Protein AF-A0A5C9B935-F1 (afdb_monomer_lite)

Structure (mmCIF, N/CA/C/O backbone):
data_AF-A0A5C9B935-F1
#
_entry.id   AF-A0A5C9B935-F1
#
loop_
_atom_site.group_PDB
_atom_site.id
_atom_site.type_symbol
_atom_site.label_atom_id
_atom_site.label_alt_id
_atom_site.label_comp_id
_atom_site.label_asym_id
_atom_site.label_entity_id
_atom_site.label_seq_id
_atom_site.pdbx_PDB_ins_code
_atom_site.Cartn_x
_atom_site.Cartn_y
_atom_site.Cartn_z
_atom_site.occupancy
_atom_site.B_iso_or_equiv
_atom_site.auth_seq_id
_atom_site.auth_comp_id
_atom_site.auth_asym_id
_atom_site.auth_atom_id
_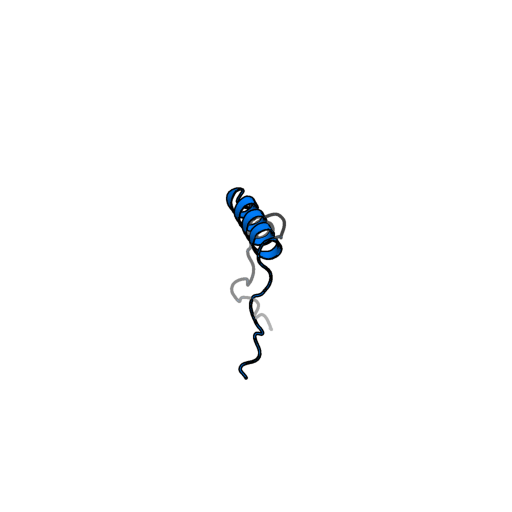atom_site.pdbx_PDB_model_num
ATOM 1 N N . MET A 1 1 ? 12.623 -26.929 -38.408 1.00 49.72 1 MET A N 1
ATOM 2 C CA . MET A 1 1 ? 13.140 -25.709 -37.743 1.00 49.72 1 MET A CA 1
ATOM 3 C C . MET A 1 1 ? 12.158 -25.264 -36.666 1.00 49.72 1 MET A C 1
ATOM 5 O O . MET A 1 1 ? 11.123 -24.691 -36.976 1.00 49.72 1 MET A O 1
ATOM 9 N N . ASN A 1 2 ? 12.459 -25.578 -35.403 1.00 66.56 2 ASN A N 1
ATOM 10 C CA . ASN A 1 2 ? 11.655 -25.175 -34.247 1.00 66.56 2 ASN A CA 1
ATOM 11 C C . ASN A 1 2 ? 11.936 -23.712 -33.886 1.00 66.56 2 ASN A C 1
ATOM 13 O O . ASN A 1 2 ? 12.923 -23.436 -33.210 1.00 66.56 2 ASN A O 1
ATOM 17 N N . LYS A 1 3 ? 11.062 -22.782 -34.287 1.00 62.53 3 LYS A N 1
ATOM 18 C CA . LYS A 1 3 ? 10.955 -21.456 -33.654 1.00 62.53 3 LYS A CA 1
ATOM 19 C C . LYS A 1 3 ? 9.496 -20.998 -33.599 1.00 62.53 3 LYS A C 1
ATOM 21 O O . LYS A 1 3 ? 9.064 -20.166 -34.383 1.00 62.53 3 LYS A O 1
ATOM 26 N N . ARG A 1 4 ? 8.737 -21.504 -32.623 1.00 61.31 4 ARG A N 1
ATOM 27 C CA . ARG A 1 4 ? 7.574 -20.779 -32.081 1.00 61.31 4 ARG A CA 1
ATOM 28 C C . ARG A 1 4 ? 8.049 -19.999 -30.857 1.00 61.31 4 ARG A C 1
ATOM 30 O O . ARG A 1 4 ? 7.877 -20.445 -29.733 1.00 61.31 4 ARG A O 1
ATOM 37 N N . ALA A 1 5 ? 8.713 -18.867 -31.080 1.00 63.50 5 ALA A N 1
ATOM 38 C CA . ALA A 1 5 ? 9.212 -18.004 -30.004 1.00 63.50 5 ALA A CA 1
ATOM 39 C C . ALA A 1 5 ? 8.621 -16.587 -30.076 1.00 63.50 5 ALA A C 1
ATOM 41 O O . ALA A 1 5 ? 9.275 -15.616 -29.714 1.00 63.50 5 ALA A O 1
ATOM 42 N N . SER A 1 6 ? 7.388 -16.445 -30.562 1.00 66.12 6 SER A N 1
ATOM 43 C CA . SER A 1 6 ? 6.718 -15.145 -30.652 1.00 66.12 6 SER A CA 1
ATOM 44 C C . SER A 1 6 ? 5.264 -15.238 -30.199 1.00 66.12 6 SER A C 1
ATOM 46 O O . SER A 1 6 ? 4.333 -14.982 -30.955 1.00 66.12 6 SER A O 1
ATOM 48 N N . GLY A 1 7 ? 5.065 -15.604 -28.934 1.00 67.31 7 GLY A N 1
ATOM 49 C CA . GLY A 1 7 ? 3.949 -15.008 -28.204 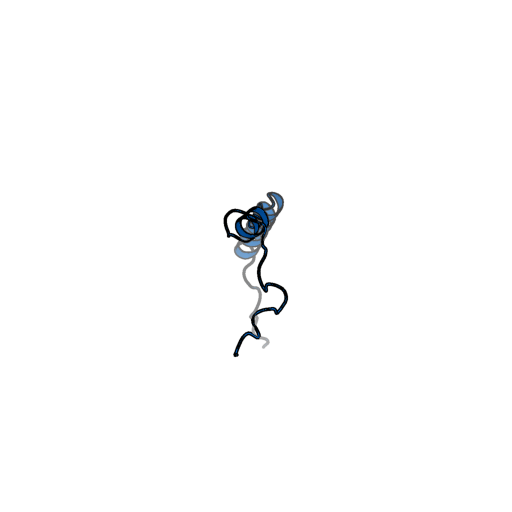1.00 67.31 7 GLY A CA 1
ATOM 50 C C . GLY A 1 7 ? 4.290 -13.541 -27.910 1.00 67.31 7 GLY A C 1
ATOM 51 O O . GLY A 1 7 ? 5.479 -13.232 -27.758 1.00 67.31 7 GLY A O 1
ATOM 52 N N . PRO A 1 8 ? 3.308 -12.624 -27.826 1.00 67.75 8 PRO A N 1
ATOM 53 C CA . PRO A 1 8 ? 3.577 -11.270 -27.357 1.00 67.75 8 PRO A CA 1
ATOM 54 C C . PRO A 1 8 ? 4.320 -11.361 -26.013 1.00 67.75 8 PRO A C 1
ATOM 56 O O . PRO A 1 8 ? 3.968 -12.206 -25.180 1.00 67.75 8 PRO A O 1
ATOM 59 N N . PRO A 1 9 ? 5.399 -10.582 -25.810 1.00 69.69 9 PRO A N 1
ATOM 60 C CA . PRO A 1 9 ? 6.246 -10.748 -24.642 1.00 69.69 9 PRO A CA 1
ATOM 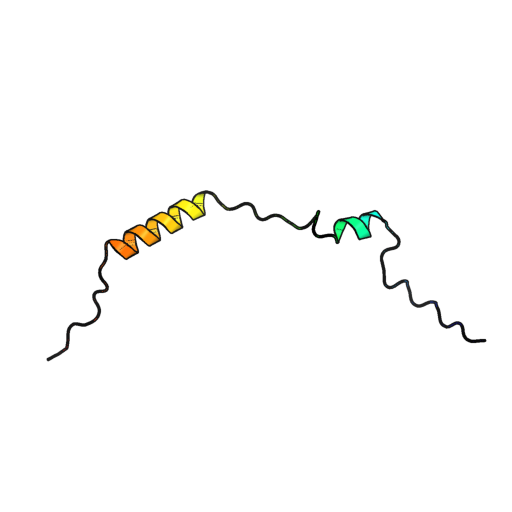61 C C . PRO A 1 9 ? 5.402 -10.650 -23.379 1.00 69.69 9 PRO A C 1
ATOM 63 O O . PRO A 1 9 ? 4.757 -9.637 -23.125 1.00 69.69 9 PRO A O 1
ATOM 66 N N . ARG A 1 10 ? 5.445 -11.704 -22.559 1.00 68.25 10 ARG A N 1
ATOM 67 C CA . ARG A 1 10 ? 4.679 -11.811 -21.308 1.00 68.25 10 ARG A CA 1
ATOM 68 C C . ARG A 1 10 ? 5.101 -10.784 -20.242 1.00 68.25 10 ARG A C 1
ATOM 70 O O . ARG A 1 10 ? 4.621 -10.847 -19.115 1.00 68.25 10 ARG A O 1
ATOM 77 N N . ARG A 1 11 ? 6.052 -9.889 -20.544 1.00 68.81 11 ARG A N 1
ATOM 78 C CA . ARG A 1 11 ? 6.690 -8.978 -19.587 1.00 68.81 11 ARG A CA 1
ATOM 79 C C . ARG A 1 11 ? 6.882 -7.574 -20.168 1.00 68.81 11 ARG A C 1
ATOM 81 O O . ARG A 1 11 ? 7.050 -7.430 -21.379 1.00 68.81 11 ARG A O 1
ATOM 88 N N . PRO A 1 12 ? 6.904 -6.536 -19.314 1.00 69.69 12 PRO A N 1
ATOM 89 C CA . PRO A 1 12 ? 7.057 -5.161 -19.761 1.00 69.69 12 PRO A CA 1
ATOM 90 C C . PRO A 1 12 ? 8.471 -4.942 -20.286 1.00 69.69 12 PRO A C 1
ATOM 92 O O . PRO A 1 12 ? 9.445 -5.161 -19.571 1.00 69.69 12 PRO A O 1
ATOM 95 N N . ARG A 1 13 ? 8.567 -4.444 -21.518 1.00 73.44 13 ARG A N 1
ATOM 96 C CA . ARG A 1 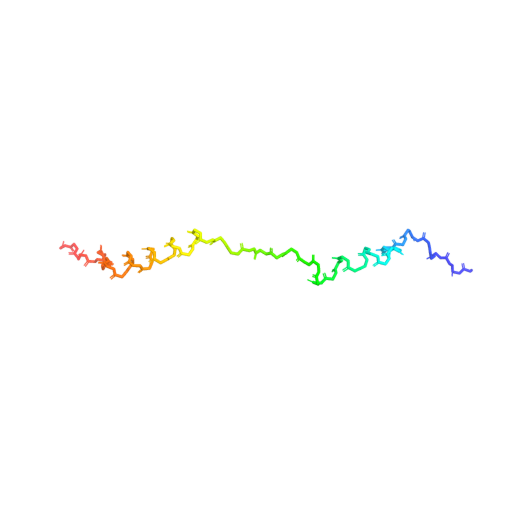13 ? 9.819 -3.967 -22.122 1.00 73.44 13 ARG A CA 1
ATOM 97 C C . ARG A 1 13 ? 10.334 -2.669 -21.484 1.00 73.44 13 ARG A C 1
ATOM 99 O O . ARG A 1 13 ? 11.469 -2.284 -21.724 1.00 73.44 13 ARG A O 1
ATOM 106 N N . ASN A 1 14 ? 9.501 -1.999 -20.685 1.00 81.69 14 ASN A N 1
ATOM 107 C CA . ASN A 1 14 ? 9.803 -0.702 -20.096 1.00 81.69 14 ASN A CA 1
ATOM 108 C C . ASN A 1 14 ? 10.483 -0.862 -18.715 1.00 81.69 14 ASN A C 1
ATOM 110 O O . ASN A 1 14 ? 9.868 -1.444 -17.810 1.00 81.69 14 ASN A O 1
ATOM 114 N N . PRO A 1 15 ? 11.704 -0.324 -18.518 1.00 84.56 15 PRO A N 1
ATOM 115 C CA . PRO A 1 15 ? 12.414 -0.390 -17.238 1.00 84.56 15 PRO A CA 1
ATOM 116 C C . PRO A 1 15 ? 11.643 0.270 -16.084 1.00 84.56 15 PRO A C 1
ATOM 118 O O . PRO A 1 15 ? 11.666 -0.245 -14.966 1.00 84.56 15 PRO A O 1
ATOM 121 N N . VAL A 1 16 ? 10.876 1.331 -16.349 1.00 89.12 16 VAL A N 1
ATOM 122 C CA . VAL A 1 16 ? 10.032 2.003 -15.345 1.00 89.12 16 VAL A CA 1
ATOM 123 C C . VAL A 1 16 ? 8.940 1.061 -14.844 1.00 89.12 16 VAL A C 1
ATOM 125 O O . VAL A 1 16 ? 8.735 0.906 -13.643 1.00 89.12 16 VAL A O 1
ATOM 128 N N . ALA A 1 17 ? 8.286 0.341 -15.757 1.00 86.06 17 ALA A N 1
ATOM 129 C CA . ALA A 1 17 ? 7.244 -0.614 -15.395 1.00 86.06 17 ALA A CA 1
ATOM 130 C C . ALA A 1 17 ? 7.800 -1.799 -14.580 1.00 86.06 17 ALA A C 1
ATOM 132 O O . ALA A 1 17 ? 7.068 -2.405 -13.795 1.00 86.06 17 ALA A O 1
ATOM 133 N N . LYS A 1 18 ? 9.085 -2.142 -14.741 1.00 85.38 18 LYS A N 1
ATOM 134 C CA . LYS A 1 18 ? 9.769 -3.112 -13.872 1.00 85.38 18 LYS A CA 1
ATOM 135 C C . LYS A 1 18 ? 9.994 -2.52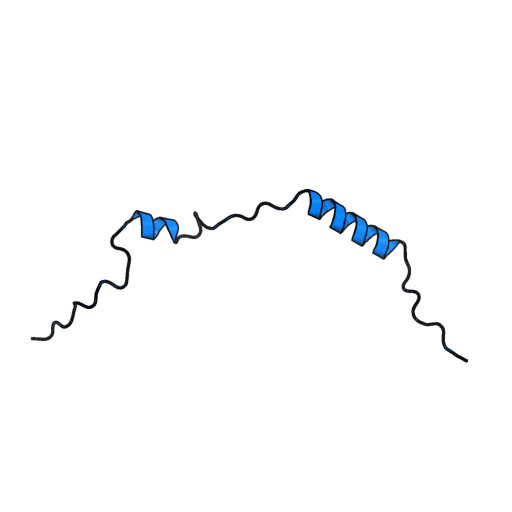9 -12.472 1.00 85.38 18 LYS A C 1
ATOM 137 O O . LYS A 1 18 ? 9.709 -3.219 -11.498 1.00 85.38 18 LYS A O 1
ATOM 142 N N . ALA A 1 19 ? 10.445 -1.277 -12.375 1.00 90.00 19 ALA A N 1
ATOM 143 C CA . ALA A 1 19 ? 10.719 -0.605 -11.104 1.00 90.00 19 ALA A CA 1
ATOM 144 C C . ALA A 1 19 ? 9.453 -0.410 -10.249 1.00 90.00 19 ALA A C 1
ATOM 146 O O . ALA A 1 19 ? 9.453 -0.780 -9.078 1.00 90.00 19 ALA A O 1
ATOM 147 N N . VAL A 1 20 ? 8.350 0.062 -10.839 1.00 91.31 20 VAL A N 1
ATOM 148 C CA 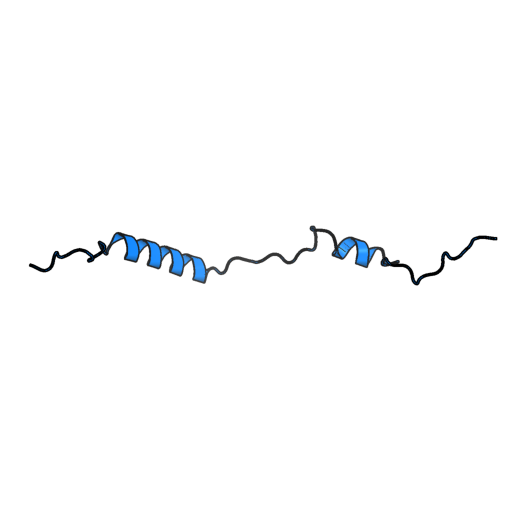. VAL A 1 20 ? 7.079 0.316 -10.123 1.00 91.31 20 VAL A CA 1
ATOM 149 C C . VAL A 1 20 ? 6.481 -0.951 -9.499 1.00 91.31 20 VAL A C 1
ATOM 151 O O . VAL A 1 20 ? 5.801 -0.883 -8.483 1.00 91.31 20 VAL A O 1
ATOM 154 N N . ARG A 1 21 ? 6.754 -2.132 -10.067 1.00 88.00 21 ARG A N 1
ATOM 155 C CA . ARG A 1 21 ? 6.283 -3.413 -9.508 1.00 88.00 21 ARG A CA 1
ATOM 156 C C . ARG A 1 21 ? 7.094 -3.901 -8.303 1.00 88.00 21 ARG A C 1
ATOM 158 O O . ARG A 1 21 ? 6.751 -4.932 -7.730 1.00 88.00 21 ARG A O 1
ATOM 165 N N . THR A 1 22 ? 8.180 -3.224 -7.941 1.00 91.31 22 THR A N 1
ATOM 166 C CA . THR A 1 22 ? 8.971 -3.587 -6.759 1.00 91.31 22 THR A CA 1
ATOM 167 C C . THR A 1 22 ? 8.323 -3.052 -5.473 1.00 91.31 22 THR A C 1
ATOM 169 O O . THR A 1 22 ? 7.612 -2.046 -5.517 1.00 91.31 22 THR A O 1
ATOM 172 N N . PRO A 1 23 ? 8.590 -3.663 -4.300 1.00 94.94 23 PRO A N 1
ATOM 173 C CA . PRO A 1 23 ? 8.040 -3.201 -3.021 1.00 94.94 23 PRO A CA 1
ATOM 174 C C . PRO A 1 23 ? 8.397 -1.756 -2.652 1.00 94.94 23 PRO A C 1
ATOM 176 O O . PRO A 1 23 ? 7.689 -1.143 -1.858 1.00 94.94 23 PRO A O 1
ATOM 179 N N . ALA A 1 24 ? 9.462 -1.199 -3.238 1.00 93.62 24 ALA A N 1
ATOM 180 C CA . ALA A 1 24 ? 9.885 0.179 -3.010 1.00 93.62 24 ALA A CA 1
ATOM 181 C C . ALA A 1 24 ? 8.783 1.201 -3.345 1.00 93.62 24 ALA A C 1
ATOM 183 O O . ALA A 1 24 ? 8.674 2.222 -2.670 1.00 93.62 24 ALA A O 1
ATOM 184 N N . PHE A 1 25 ? 7.940 0.895 -4.338 1.00 93.62 25 PHE A N 1
ATOM 185 C CA . PHE A 1 25 ? 6.855 1.759 -4.812 1.00 93.62 25 PHE A CA 1
ATOM 186 C C . PHE A 1 25 ? 5.466 1.297 -4.352 1.00 93.62 25 PHE A C 1
ATOM 188 O O . PHE A 1 25 ? 4.451 1.751 -4.879 1.00 93.62 25 PHE A O 1
ATOM 195 N N . LYS A 1 26 ? 5.384 0.389 -3.372 1.00 93.62 26 LYS A N 1
ATOM 196 C CA . LYS A 1 26 ? 4.096 -0.036 -2.816 1.00 93.62 26 LYS A CA 1
ATOM 197 C C . LYS A 1 26 ? 3.412 1.144 -2.116 1.00 93.62 26 LYS A C 1
ATOM 199 O O . LYS A 1 26 ? 4.061 1.912 -1.406 1.00 93.62 26 LYS A O 1
ATOM 204 N N . GLN A 1 27 ? 2.092 1.247 -2.268 1.00 94.38 27 GLN A N 1
ATOM 205 C CA . GLN A 1 27 ? 1.285 2.215 -1.528 1.00 94.38 27 GLN A CA 1
ATOM 206 C C . GLN A 1 27 ? 1.512 2.051 -0.019 1.00 94.38 27 GLN A C 1
ATOM 208 O O . GLN A 1 27 ? 1.358 0.956 0.530 1.00 94.38 27 GLN A O 1
ATOM 213 N N . ARG A 1 28 ? 1.882 3.147 0.648 1.00 91.75 28 ARG A N 1
ATOM 214 C CA . ARG A 1 28 ? 2.033 3.201 2.103 1.00 91.75 28 ARG A CA 1
ATOM 215 C C . ARG A 1 28 ? 0.755 3.761 2.702 1.00 91.75 28 ARG A C 1
ATOM 217 O O . ARG A 1 28 ? 0.343 4.865 2.359 1.00 91.75 28 ARG A O 1
ATOM 224 N N . VAL A 1 29 ? 0.133 2.989 3.583 1.00 90.25 29 VAL A N 1
ATOM 225 C CA . VAL A 1 29 ? -1.010 3.464 4.360 1.00 90.25 29 VAL A CA 1
ATOM 226 C C . VAL A 1 29 ? -0.468 4.334 5.487 1.00 90.25 29 VAL A C 1
ATOM 228 O O . VAL A 1 29 ? 0.375 3.889 6.264 1.00 90.25 29 VAL A O 1
ATOM 231 N N . VAL A 1 30 ? -0.927 5.582 5.552 1.00 89.00 30 VAL A N 1
ATOM 232 C CA . VAL A 1 30 ? -0.647 6.473 6.680 1.00 89.00 30 VAL A CA 1
ATOM 233 C C . VAL A 1 30 ? -1.723 6.222 7.737 1.00 89.00 30 VAL A C 1
ATOM 235 O O . VAL A 1 30 ? -2.904 6.321 7.404 1.00 89.00 30 VAL A O 1
ATOM 238 N N . PRO A 1 31 ? -1.357 5.889 8.986 1.00 86.75 31 PRO A N 1
ATOM 239 C CA . PRO A 1 31 ? -2.339 5.717 10.050 1.00 86.75 31 PRO A CA 1
ATOM 240 C C . PRO A 1 31 ? -3.141 7.002 10.284 1.00 86.75 31 PRO A C 1
ATOM 242 O O . PRO A 1 31 ? -2.559 8.080 10.434 1.00 86.75 31 PRO A O 1
ATOM 245 N N . ASP A 1 32 ? -4.469 6.887 10.346 1.00 87.94 32 ASP A N 1
ATOM 246 C CA . ASP A 1 32 ? -5.339 8.009 10.701 1.00 87.94 32 ASP A CA 1
ATOM 247 C C . ASP A 1 32 ? -5.131 8.387 12.177 1.00 87.94 32 ASP A C 1
ATOM 249 O O . ASP A 1 32 ? -5.186 7.545 13.077 1.00 87.94 32 ASP A O 1
ATOM 253 N N . LYS A 1 33 ? -4.904 9.678 12.438 1.00 82.75 33 LYS A N 1
ATOM 254 C CA . LYS A 1 33 ? -4.720 10.215 13.793 1.00 82.75 33 LYS A CA 1
ATOM 255 C C . LYS A 1 33 ? -5.982 10.061 14.643 1.00 82.75 33 LYS A C 1
ATOM 257 O O . LYS A 1 33 ? -5.863 9.833 15.842 1.00 82.75 33 LYS A O 1
ATOM 262 N N . ARG A 1 34 ? -7.171 10.145 14.034 1.00 80.81 34 ARG A N 1
ATOM 263 C CA . ARG A 1 34 ? -8.464 10.011 14.734 1.00 80.81 34 ARG A CA 1
ATOM 264 C C . ARG A 1 34 ? -8.766 8.575 15.158 1.00 80.81 34 ARG A C 1
ATOM 266 O O . ARG A 1 34 ? -9.607 8.351 16.019 1.00 80.81 34 ARG A O 1
ATOM 273 N N . TRP A 1 35 ? -8.100 7.597 14.549 1.00 74.38 35 TRP A N 1
ATOM 274 C CA . TRP A 1 35 ? -8.270 6.195 14.917 1.00 74.38 35 TRP A CA 1
ATOM 275 C C . TRP A 1 35 ? -7.611 5.867 16.260 1.00 74.38 35 TRP A C 1
ATOM 277 O O . TRP A 1 35 ? -8.118 5.037 17.006 1.00 74.38 35 TRP A O 1
ATOM 287 N N . LYS A 1 36 ? -6.513 6.556 16.600 1.00 68.25 36 LYS A N 1
ATOM 288 C CA . LYS A 1 36 ? -5.805 6.345 17.871 1.00 68.25 36 LYS A CA 1
ATOM 289 C C . LYS A 1 36 ? -6.681 6.670 19.076 1.00 68.25 36 LYS A C 1
ATOM 291 O O . LYS A 1 36 ? -6.783 5.853 19.978 1.00 68.25 36 LYS A O 1
ATOM 296 N N . THR A 1 37 ? -7.372 7.809 19.037 1.00 70.50 37 THR A N 1
ATOM 297 C CA . THR A 1 37 ? -8.249 8.234 20.137 1.00 70.50 37 THR A CA 1
ATOM 298 C C . THR A 1 37 ? -9.408 7.260 20.327 1.00 70.50 37 THR A C 1
ATOM 300 O O . THR A 1 37 ? -9.692 6.864 21.445 1.00 70.50 37 THR A O 1
ATOM 303 N N . LYS A 1 38 ? -10.006 6.766 19.231 1.00 72.25 38 LYS A N 1
ATOM 304 C CA . LYS A 1 38 ? -11.076 5.760 19.308 1.00 72.25 38 LYS A CA 1
ATOM 305 C C . LYS A 1 38 ? -10.626 4.451 19.958 1.00 72.25 38 LYS A C 1
ATOM 307 O O . LYS A 1 38 ? -11.401 3.869 20.702 1.00 72.25 38 LYS A O 1
ATOM 312 N N . LEU A 1 39 ? -9.413 3.975 19.669 1.00 70.25 39 LEU A N 1
ATOM 313 C CA . LEU A 1 39 ? -8.889 2.767 20.317 1.00 70.25 39 LEU A CA 1
ATOM 314 C C . LEU A 1 39 ? -8.652 2.991 21.815 1.00 70.25 39 LEU A C 1
ATOM 316 O O . LEU A 1 39 ? -9.039 2.148 22.616 1.00 70.25 39 LEU A O 1
ATOM 320 N N . GLU A 1 40 ? -8.085 4.137 22.192 1.00 74.50 40 GLU A N 1
ATOM 321 C CA . GLU A 1 40 ? -7.861 4.489 23.600 1.00 74.50 40 GLU A CA 1
ATOM 322 C C . GLU A 1 40 ? -9.178 4.617 24.386 1.00 74.50 40 GLU A C 1
ATOM 324 O O . GLU A 1 40 ? -9.257 4.187 25.537 1.00 74.50 40 GLU A O 1
ATOM 329 N N . ASP A 1 41 ? -10.228 5.158 23.764 1.00 71.38 41 ASP A N 1
ATOM 330 C CA . ASP A 1 41 ? -11.553 5.295 24.379 1.00 71.38 41 ASP A CA 1
ATOM 331 C C . ASP A 1 41 ? -12.255 3.933 24.551 1.00 71.38 41 ASP A C 1
ATOM 333 O O . ASP A 1 41 ? -12.896 3.678 25.575 1.00 71.38 41 ASP A O 1
ATOM 337 N N . VAL A 1 42 ? -12.095 3.018 23.588 1.00 73.25 42 VAL A N 1
ATOM 338 C CA . VAL A 1 42 ? -12.611 1.638 23.681 1.00 73.25 42 VAL A CA 1
ATOM 339 C C . VAL A 1 42 ? -11.883 0.843 24.771 1.00 73.25 42 VAL A C 1
ATOM 341 O O . VAL A 1 42 ? -12.515 0.120 25.536 1.00 73.25 42 VAL A O 1
ATOM 344 N N . GLU A 1 43 ? -10.565 0.995 24.901 1.00 68.12 43 GLU A N 1
ATOM 345 C CA . GLU A 1 43 ? -9.804 0.321 25.962 1.00 68.12 43 GLU A CA 1
ATOM 346 C C . GLU A 1 43 ? -10.146 0.843 27.365 1.00 68.12 43 GLU A C 1
ATOM 348 O O . GLU A 1 43 ? -10.165 0.064 28.321 1.00 68.12 43 GLU A O 1
ATOM 353 N N . LYS A 1 44 ? -10.439 2.142 27.509 1.00 69.94 44 LYS A N 1
ATOM 354 C CA . LYS A 1 44 ? -10.885 2.719 28.788 1.00 69.94 44 LYS A CA 1
ATOM 355 C C . LYS A 1 44 ? -12.275 2.232 29.178 1.00 69.94 44 LYS A C 1
ATOM 357 O O . LYS A 1 44 ? -12.453 1.742 30.288 1.00 69.94 44 LYS A O 1
ATOM 362 N N . THR A 1 45 ? -13.226 2.283 28.250 1.00 67.31 45 THR A N 1
ATOM 363 C CA . THR A 1 45 ? -14.597 1.803 28.495 1.00 67.31 45 THR A CA 1
ATOM 364 C C . THR A 1 45 ? -14.640 0.303 28.814 1.00 67.31 45 THR A C 1
ATOM 366 O O . THR A 1 45 ? -15.375 -0.112 29.710 1.00 67.31 45 THR A O 1
ATOM 369 N N . ALA A 1 46 ? -13.787 -0.510 28.182 1.00 65.69 46 ALA A N 1
ATOM 370 C CA . ALA A 1 46 ? -13.663 -1.939 28.486 1.00 65.69 46 ALA A CA 1
ATOM 371 C C . ALA A 1 46 ? -13.036 -2.246 29.861 1.00 65.69 46 ALA A C 1
ATOM 373 O O . ALA A 1 46 ? -13.249 -3.328 30.399 1.00 65.69 46 ALA A O 1
ATOM 374 N N . ARG A 1 47 ? -12.249 -1.327 30.436 1.00 61.19 47 ARG A N 1
ATOM 375 C CA . ARG A 1 47 ? -11.673 -1.480 31.786 1.00 61.19 47 ARG A CA 1
ATOM 376 C C . ARG A 1 47 ? -12.584 -0.955 32.892 1.00 61.19 47 ARG A C 1
ATOM 378 O O . ARG A 1 47 ? -12.480 -1.428 34.019 1.00 61.19 47 ARG A O 1
ATOM 385 N N . GLU A 1 48 ? -13.432 0.022 32.588 1.00 60.62 48 GLU A N 1
ATOM 386 C CA . GLU A 1 48 ? -14.325 0.659 33.565 1.00 60.62 48 GLU A CA 1
ATOM 387 C C . GLU A 1 48 ? -15.650 -0.092 33.758 1.00 60.62 48 GLU A C 1
ATOM 389 O O . GLU A 1 48 ? -16.285 0.065 34.798 1.00 60.62 48 GLU A O 1
ATOM 394 N N . THR A 1 49 ? -16.039 -0.954 32.815 1.00 58.31 49 THR A N 1
ATOM 395 C CA . THR A 1 49 ? -17.263 -1.762 32.917 1.00 58.31 49 THR A CA 1
ATOM 396 C C . THR A 1 49 ? -16.893 -3.227 33.175 1.00 58.31 49 THR A C 1
ATOM 398 O O . THR A 1 49 ? -16.342 -3.868 32.278 1.00 58.31 49 THR A O 1
ATOM 401 N N . PRO A 1 50 ? -17.154 -3.794 34.369 1.00 63.91 50 PRO A N 1
ATOM 402 C CA . PRO A 1 50 ? -17.080 -5.238 34.564 1.00 63.91 50 PRO A CA 1
ATOM 403 C C . PRO A 1 50 ? -18.139 -5.909 33.673 1.00 63.91 50 PRO A C 1
ATOM 405 O O . PRO A 1 50 ? -19.217 -5.334 33.508 1.00 63.91 50 PRO A O 1
ATOM 408 N N . PRO A 1 51 ? -17.881 -7.099 33.101 1.00 62.78 51 PRO A N 1
ATOM 409 C CA . PRO A 1 51 ? -18.916 -7.841 32.393 1.00 62.78 51 PRO A CA 1
ATOM 410 C C . PRO A 1 51 ? -20.041 -8.189 33.380 1.00 62.78 51 PRO A C 1
ATOM 412 O O . PRO A 1 51 ? -19.867 -9.032 34.257 1.00 62.78 51 PRO A O 1
ATOM 415 N N . GLU A 1 52 ? -21.185 -7.510 33.264 1.00 64.75 52 GLU A N 1
ATOM 416 C CA . GLU A 1 52 ? -22.435 -7.880 33.936 1.00 64.75 52 GLU A CA 1
ATOM 417 C C . GLU A 1 52 ? -23.072 -9.075 33.218 1.00 64.75 52 GLU A C 1
ATOM 419 O O . GLU A 1 52 ? -24.166 -8.971 32.683 1.00 64.75 52 GLU A O 1
ATOM 424 N N . ASP A 1 53 ? -22.400 -10.218 33.187 1.00 66.81 53 ASP A N 1
ATOM 425 C CA . ASP A 1 53 ? -23.031 -11.461 32.755 1.00 66.81 53 ASP A CA 1
ATOM 426 C C . ASP A 1 53 ? -22.597 -12.569 33.706 1.00 66.81 53 ASP A C 1
ATOM 428 O O . ASP A 1 53 ? -21.492 -13.089 33.611 1.00 66.81 53 ASP A O 1
ATOM 432 N N . GLU A 1 54 ? -23.467 -12.813 34.691 1.00 60.66 54 GLU A N 1
ATOM 433 C CA . GLU A 1 54 ? -23.817 -14.102 35.309 1.00 60.66 54 GLU A CA 1
ATOM 434 C C . GLU A 1 54 ? -24.531 -13.824 36.648 1.00 60.66 54 GLU A C 1
ATOM 436 O O . GLU A 1 54 ? -23.992 -14.002 37.740 1.00 60.66 54 GLU A O 1
ATOM 441 N N . LYS A 1 55 ? -25.784 -13.353 36.580 1.00 56.75 55 LYS A N 1
ATOM 442 C CA . LYS A 1 55 ? -26.725 -13.556 37.692 1.00 56.75 55 LYS A CA 1
ATOM 443 C C . LYS A 1 55 ? -27.348 -14.940 37.489 1.00 56.75 55 LYS A C 1
ATOM 445 O O . LYS A 1 55 ? -28.046 -15.104 36.490 1.00 56.75 55 LYS A O 1
ATOM 450 N N . PRO A 1 56 ? -27.117 -15.930 38.371 1.00 58.84 56 PRO A N 1
ATOM 451 C CA . PRO A 1 56 ? -27.845 -17.185 38.288 1.00 58.84 56 PRO A CA 1
ATOM 452 C C . PRO A 1 56 ? -29.316 -16.898 38.604 1.00 58.84 56 PRO A C 1
ATOM 454 O O . PRO A 1 56 ? -29.649 -16.400 39.681 1.00 58.84 56 PRO A O 1
ATOM 457 N N . GLU A 1 57 ? -30.179 -17.149 37.623 1.00 62.91 57 GLU A N 1
ATOM 458 C CA . GLU A 1 57 ? -31.623 -17.234 37.819 1.00 62.91 57 GLU A CA 1
ATOM 459 C C . GLU A 1 57 ? -31.912 -18.412 38.768 1.00 62.91 57 GLU A C 1
ATOM 461 O O . GLU A 1 57 ? -31.301 -19.475 38.647 1.00 62.91 57 GLU A O 1
ATOM 466 N N . VAL A 1 58 ? -32.766 -18.151 39.763 1.00 61.19 58 VAL A N 1
ATOM 467 C CA . VAL A 1 58 ? -33.108 -19.023 40.906 1.00 61.19 58 VAL A CA 1
ATOM 468 C C . VAL A 1 58 ? -33.884 -20.263 40.478 1.00 61.19 58 VAL A C 1
ATOM 470 O O . VAL A 1 58 ? -34.813 -20.110 39.656 1.00 61.19 58 VAL A O 1
#

pLDDT: mean 74.24, std 12.1, range [49.72, 94.94]

Sequence (58 aa):
MNKRASGPPRRPRNPVAKAVRTPAFKQRVVPDKRWKTKLEDVEKTARETPPEDEKPEV

Secondary structure (DSSP, 8-state):
------SPPSS-S-HHHHHHTSGGGSPPPPPPHHHHHHHHHHHHHHHHS---------

Foldseek 3Di:
DDDPPDDPPPDDPDPVVVVCPDPVNDDDDDDDPVVVVVVVVVVVVVVVDDPPPDDDDD

Radius of gyration: 28.55 Å; chains: 1; bounding box: 46×36×79 Å